Protein AF-A0A926C4C6-F1 (afdb_monomer)

Mean predicted aligned error: 2.52 Å

Secondary structure (DSSP, 8-state):
--HHHHHHHHHHHTS---TT-THHHHHHHHHHHGGG-S----

Sequence (42 aa):
MNESSKQFLYQYLNNASPTGFEASGQQLWLDYLKPYTDEYIV

Structure (mmCIF, N/CA/C/O backbone):
data_AF-A0A926C4C6-F1
#
_entry.id   AF-A0A926C4C6-F1
#
loop_
_atom_site.group_PDB
_atom_site.id
_atom_site.type_symbol
_atom_site.label_atom_id
_atom_site.label_alt_id
_atom_site.label_comp_id
_atom_site.label_asym_id
_atom_site.label_entity_id
_atom_site.label_seq_id
_atom_site.pdbx_PDB_ins_code
_atom_site.Cartn_x
_atom_site.Cartn_y
_atom_site.Cartn_z
_atom_site.occupancy
_atom_site.B_iso_or_equiv
_atom_site.auth_seq_id
_atom_site.auth_comp_id
_atom_site.auth_asym_id
_atom_site.auth_atom_id
_atom_site.pdbx_PDB_model_num
ATOM 1 N N . MET A 1 1 ? -5.065 7.312 16.203 1.00 72.94 1 MET A N 1
ATOM 2 C CA . MET A 1 1 ? -4.825 6.269 15.180 1.00 72.94 1 MET A CA 1
ATOM 3 C C . MET A 1 1 ? -5.011 4.908 15.838 1.00 72.94 1 MET A C 1
ATOM 5 O O . MET A 1 1 ? -4.445 4.728 16.912 1.00 72.94 1 MET A O 1
ATOM 9 N N . ASN A 1 2 ? -5.826 4.012 15.271 1.00 93.62 2 ASN A N 1
ATOM 10 C CA . ASN A 1 2 ? -6.012 2.651 15.799 1.00 93.62 2 ASN A CA 1
ATOM 11 C C . ASN A 1 2 ? -4.862 1.726 15.338 1.00 93.62 2 ASN A C 1
ATOM 13 O O . ASN A 1 2 ? -4.036 2.121 14.510 1.00 93.62 2 ASN A O 1
ATOM 17 N N . GLU A 1 3 ? -4.790 0.513 15.888 1.00 96.06 3 GLU A N 1
ATOM 18 C CA . GLU A 1 3 ? -3.702 -0.426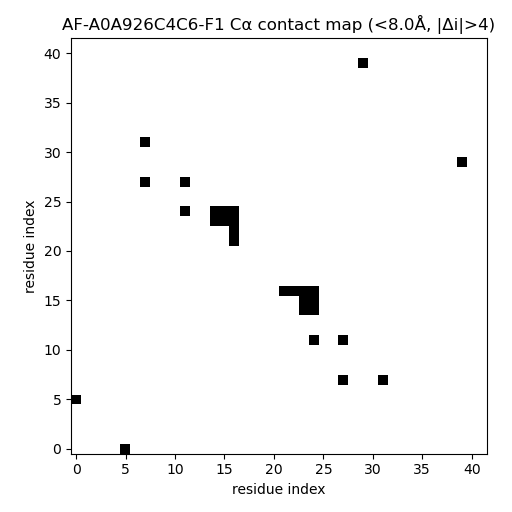 15.578 1.00 96.06 3 GLU A CA 1
ATOM 19 C C . GLU A 1 3 ? -3.709 -0.891 14.116 1.00 96.06 3 GLU A C 1
ATOM 21 O O . GLU A 1 3 ? -2.645 -1.041 13.521 1.00 96.06 3 GLU A O 1
ATOM 26 N N . SER A 1 4 ? -4.882 -1.024 13.485 1.00 92.88 4 SER A N 1
ATOM 27 C CA . SER A 1 4 ? -4.964 -1.415 12.072 1.00 92.88 4 SER A CA 1
ATOM 28 C C . SER A 1 4 ? -4.393 -0.345 11.140 1.00 92.88 4 SER A C 1
ATOM 30 O O . SER A 1 4 ? -3.607 -0.667 10.251 1.00 92.88 4 SER A O 1
ATOM 32 N N . SER A 1 5 ? -4.693 0.935 11.378 1.00 95.62 5 SER A N 1
ATOM 33 C CA . SER A 1 5 ? -4.105 2.040 10.616 1.00 95.62 5 SER A CA 1
ATOM 34 C C . SER A 1 5 ? -2.593 2.162 10.840 1.00 95.62 5 SER A C 1
ATOM 36 O O . SER A 1 5 ? -1.872 2.518 9.911 1.00 95.62 5 SER A O 1
ATOM 38 N N . LYS A 1 6 ? -2.085 1.853 12.046 1.00 97.69 6 LYS A N 1
ATOM 39 C CA . LYS A 1 6 ? -0.633 1.812 12.319 1.00 97.69 6 LYS A CA 1
ATOM 40 C C . LYS A 1 6 ? 0.055 0.693 11.546 1.00 97.69 6 LYS A C 1
ATOM 42 O O . LYS A 1 6 ? 1.101 0.935 10.953 1.00 97.69 6 LYS A O 1
ATOM 47 N N . GLN A 1 7 ? -0.541 -0.497 11.528 1.00 97.25 7 GLN A N 1
ATOM 48 C CA . GLN A 1 7 ? 0.004 -1.648 10.814 1.00 97.25 7 GLN A CA 1
ATOM 49 C C . GLN A 1 7 ? 0.037 -1.413 9.301 1.00 97.25 7 GLN A C 1
ATOM 51 O O . GLN A 1 7 ? 1.059 -1.675 8.669 1.00 97.25 7 GLN A O 1
ATOM 56 N N . PHE A 1 8 ? -1.045 -0.863 8.740 1.00 97.19 8 PHE A N 1
ATOM 57 C CA . PHE A 1 8 ? -1.093 -0.440 7.342 1.00 97.19 8 PHE A CA 1
ATOM 58 C C . PHE A 1 8 ? 0.032 0.550 7.023 1.00 97.19 8 PHE A C 1
ATOM 60 O O . PHE A 1 8 ? 0.821 0.310 6.113 1.00 97.19 8 PHE A O 1
ATOM 67 N N . LEU A 1 9 ? 0.150 1.629 7.805 1.00 97.81 9 LEU A N 1
ATOM 68 C CA . LEU A 1 9 ? 1.159 2.657 7.556 1.00 97.81 9 LEU A CA 1
ATOM 69 C C . LEU A 1 9 ? 2.582 2.094 7.672 1.00 97.81 9 LEU A C 1
ATOM 71 O O . LEU A 1 9 ? 3.438 2.429 6.860 1.00 97.81 9 LEU A O 1
ATOM 75 N N . TYR A 1 10 ? 2.831 1.218 8.648 1.00 97.94 10 TYR A N 1
ATOM 76 C CA . TYR A 1 10 ? 4.119 0.548 8.795 1.00 97.94 10 TYR A CA 1
ATOM 77 C C . TYR A 1 10 ? 4.459 -0.297 7.563 1.00 97.94 10 TYR A C 1
ATOM 79 O O . TYR A 1 10 ? 5.553 -0.167 7.021 1.00 97.94 10 TYR A O 1
ATOM 87 N N . GLN A 1 11 ? 3.534 -1.130 7.085 1.00 97.94 11 GLN A N 1
ATOM 88 C CA . GLN A 1 11 ? 3.758 -1.944 5.887 1.00 97.94 11 GLN A CA 1
ATOM 89 C C . GLN A 1 11 ? 3.959 -1.078 4.640 1.00 97.94 11 GLN A C 1
ATOM 91 O O . GLN A 1 11 ? 4.895 -1.314 3.881 1.00 97.94 11 GLN A O 1
ATOM 96 N N . TYR A 1 12 ? 3.135 -0.042 4.469 1.00 97.88 12 TYR A N 1
ATOM 97 C CA . TYR A 1 12 ? 3.209 0.871 3.333 1.00 97.88 12 TYR A CA 1
ATOM 98 C C . TYR A 1 12 ? 4.544 1.622 3.271 1.00 97.88 12 TYR A C 1
ATOM 100 O O . TYR A 1 12 ? 5.182 1.655 2.224 1.00 97.88 12 TYR A O 1
ATOM 108 N N . LEU A 1 13 ? 5.010 2.171 4.398 1.00 97.50 13 LEU A N 1
ATOM 109 C CA . LEU A 1 13 ? 6.285 2.894 4.461 1.00 97.50 13 LEU A CA 1
ATOM 110 C C . LEU A 1 13 ? 7.506 1.987 4.258 1.00 97.50 13 LEU A C 1
ATOM 112 O O . LEU A 1 13 ? 8.540 2.462 3.797 1.00 97.50 13 LEU A O 1
ATOM 116 N N . ASN A 1 14 ? 7.400 0.699 4.596 1.00 98.00 14 ASN A N 1
ATOM 117 C CA . ASN A 1 14 ? 8.471 -0.277 4.379 1.00 98.00 14 ASN A CA 1
ATOM 118 C C . ASN A 1 14 ? 8.406 -0.953 2.994 1.00 98.00 14 ASN A C 1
ATOM 120 O O . ASN A 1 14 ? 9.260 -1.785 2.686 1.00 98.00 14 ASN A O 1
ATOM 124 N N . ASN A 1 15 ? 7.431 -0.607 2.148 1.00 97.81 15 ASN A N 1
ATOM 125 C CA . ASN A 1 15 ? 7.338 -1.110 0.782 1.00 97.81 15 ASN A CA 1
ATOM 126 C C . ASN A 1 15 ? 8.129 -0.224 -0.192 1.00 97.81 15 ASN A C 1
ATOM 128 O O . ASN A 1 15 ? 7.859 0.969 -0.333 1.00 97.81 15 ASN A O 1
ATOM 132 N N . ALA A 1 16 ? 9.076 -0.819 -0.921 1.00 96.75 16 ALA A N 1
ATOM 133 C CA . ALA A 1 16 ? 9.789 -0.121 -1.984 1.00 96.75 16 ALA A CA 1
ATOM 134 C C . ALA A 1 16 ? 8.839 0.170 -3.159 1.00 96.75 16 ALA A C 1
ATOM 136 O O . ALA A 1 16 ? 8.304 -0.746 -3.782 1.00 96.75 16 ALA A O 1
ATOM 137 N N . SER A 1 17 ? 8.650 1.455 -3.459 1.00 96.62 17 SER A N 1
ATOM 138 C CA . SER A 1 17 ? 7.749 1.947 -4.507 1.00 96.62 17 SER A CA 1
ATOM 139 C C . SER A 1 17 ? 8.387 3.138 -5.241 1.00 96.62 17 SER A C 1
ATOM 141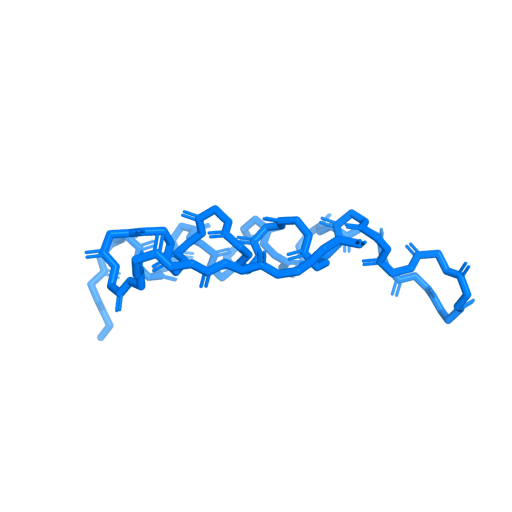 O O .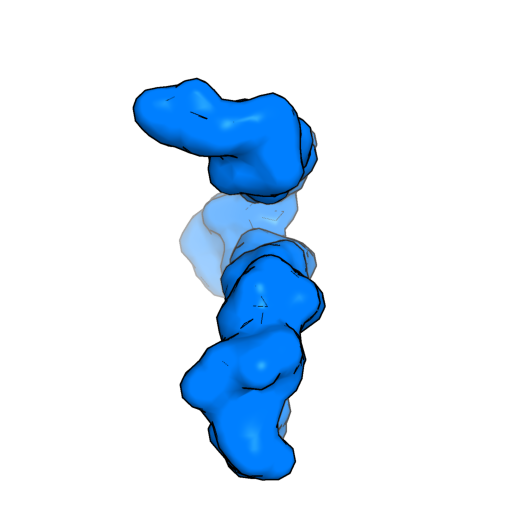 SER A 1 17 ? 7.910 4.268 -5.108 1.00 96.62 17 SER A O 1
ATOM 143 N N . PRO A 1 18 ? 9.519 2.937 -5.944 1.00 97.19 18 PRO A N 1
ATOM 144 C CA . PRO A 1 18 ? 10.169 4.011 -6.685 1.00 97.19 18 PRO A CA 1
ATOM 145 C C . PRO A 1 18 ? 9.312 4.441 -7.880 1.00 97.19 18 PRO A C 1
ATOM 147 O O . PRO A 1 18 ? 8.435 3.702 -8.327 1.00 97.19 18 PRO A O 1
ATOM 150 N N . THR A 1 19 ? 9.599 5.625 -8.424 1.00 96.69 19 THR A N 1
ATOM 151 C CA . THR A 1 19 ? 8.884 6.132 -9.599 1.00 96.69 19 THR A CA 1
ATOM 152 C C . THR A 1 19 ? 8.985 5.152 -10.775 1.00 96.69 19 THR A C 1
ATOM 154 O O . THR A 1 19 ? 10.086 4.729 -11.129 1.00 96.69 19 THR A O 1
ATOM 157 N N . GLY A 1 20 ? 7.849 4.790 -11.371 1.00 96.88 20 GLY A N 1
ATOM 158 C CA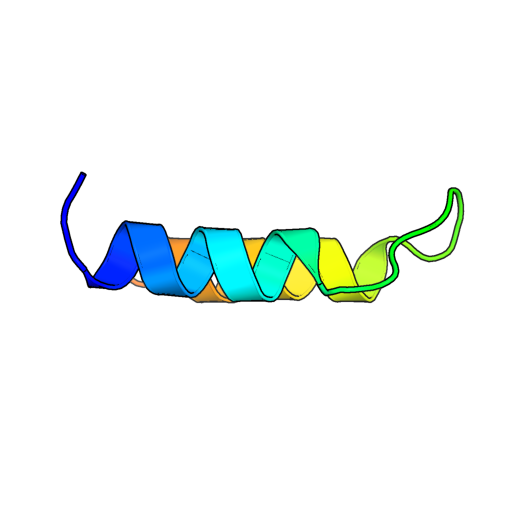 . GLY A 1 20 ? 7.724 3.786 -12.434 1.00 96.88 20 GLY A CA 1
ATOM 159 C C . GLY A 1 20 ? 7.558 2.330 -11.966 1.00 96.88 20 GLY A C 1
ATOM 160 O O . GLY A 1 20 ? 7.373 1.456 -12.810 1.00 96.88 20 GLY A O 1
ATOM 161 N N . PHE A 1 21 ? 7.618 2.048 -10.658 1.00 96.62 21 PHE A N 1
ATOM 162 C CA . PHE A 1 21 ? 7.397 0.715 -10.071 1.00 96.62 21 PHE A CA 1
ATOM 163 C C . PHE A 1 21 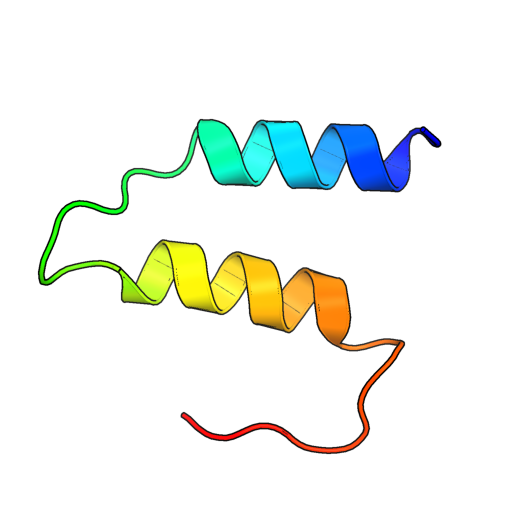? 6.442 0.769 -8.869 1.00 96.62 21 PHE A C 1
ATOM 165 O O . PHE A 1 21 ? 6.592 0.039 -7.890 1.00 96.62 21 PHE A O 1
ATOM 172 N N . GLU A 1 22 ? 5.445 1.647 -8.932 1.00 97.56 22 GLU A N 1
ATOM 173 C CA . GLU A 1 22 ? 4.552 1.945 -7.813 1.00 97.56 22 GLU A CA 1
ATOM 174 C C . GLU A 1 22 ? 3.451 0.903 -7.593 1.00 97.56 22 GLU A C 1
ATOM 176 O O . GLU A 1 22 ? 2.740 0.970 -6.590 1.00 97.56 22 GLU A O 1
ATOM 181 N N . ALA A 1 23 ? 3.305 -0.071 -8.497 1.00 96.62 23 ALA A N 1
ATOM 182 C CA . ALA A 1 23 ? 2.230 -1.063 -8.458 1.00 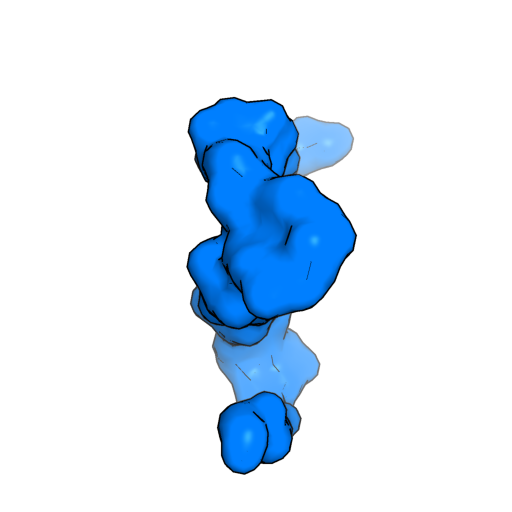96.62 23 ALA A CA 1
ATOM 183 C C . ALA A 1 23 ? 2.135 -1.796 -7.105 1.00 96.62 23 ALA A C 1
ATOM 185 O O . ALA A 1 23 ? 1.037 -2.031 -6.605 1.00 96.62 23 ALA A O 1
ATOM 186 N N . SER A 1 24 ? 3.273 -2.096 -6.464 1.00 97.06 24 SER A N 1
ATOM 187 C CA . SER A 1 24 ? 3.302 -2.715 -5.129 1.00 97.06 24 SER A CA 1
ATOM 188 C C . SER A 1 24 ? 2.684 -1.811 -4.053 1.00 97.06 24 SER A C 1
ATOM 190 O O . SER A 1 24 ? 1.906 -2.276 -3.223 1.00 97.06 24 SER A O 1
ATOM 192 N N . GLY A 1 25 ? 2.983 -0.509 -4.083 1.00 97.56 25 GLY A N 1
ATOM 193 C CA . GLY A 1 25 ? 2.422 0.474 -3.157 1.00 97.56 25 GLY A CA 1
ATOM 194 C C . GLY A 1 25 ? 0.941 0.742 -3.422 1.00 97.56 25 GLY A C 1
ATOM 195 O O . GLY A 1 25 ? 0.160 0.868 -2.480 1.00 97.56 25 GLY A O 1
ATOM 196 N N . GLN A 1 26 ? 0.541 0.776 -4.696 1.00 96.62 26 GLN A N 1
ATOM 197 C CA . G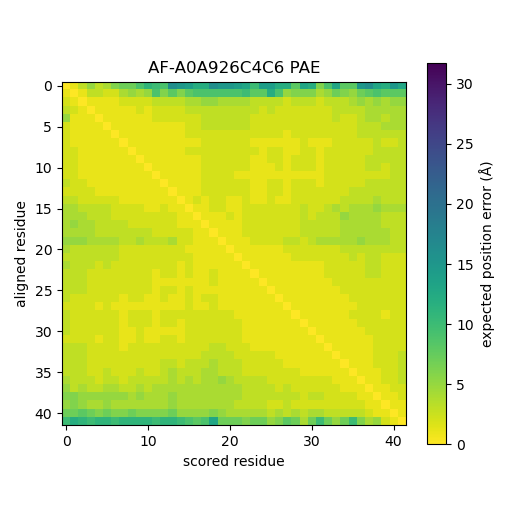LN A 1 26 ? -0.860 0.910 -5.101 1.00 96.62 26 GLN A CA 1
ATOM 198 C C . GLN A 1 26 ? -1.697 -0.284 -4.622 1.00 96.62 26 GLN A C 1
ATOM 200 O O . GLN A 1 26 ? -2.780 -0.080 -4.076 1.00 96.62 26 GLN A O 1
ATOM 205 N N . GLN A 1 27 ? -1.175 -1.512 -4.722 1.00 97.12 27 GLN A N 1
ATOM 206 C CA . GLN A 1 27 ? -1.860 -2.705 -4.220 1.00 97.12 27 GLN A CA 1
ATOM 207 C C . GLN A 1 27 ? -2.113 -2.642 -2.705 1.00 97.12 27 GLN A C 1
ATOM 209 O O . GLN A 1 27 ? -3.217 -2.947 -2.264 1.00 97.12 27 GLN A O 1
ATOM 214 N N . LEU A 1 28 ? -1.144 -2.174 -1.907 1.00 97.62 28 LEU A N 1
ATOM 215 C CA . LEU A 1 28 ? -1.322 -2.020 -0.454 1.00 97.62 28 LEU A CA 1
ATOM 216 C C . LEU A 1 28 ? -2.453 -1.043 -0.097 1.00 97.62 28 LEU A C 1
ATOM 218 O O . LEU A 1 28 ? -3.172 -1.256 0.880 1.00 97.62 28 LEU A O 1
ATOM 222 N N . TRP A 1 29 ? -2.632 0.019 -0.887 1.00 96.69 29 TRP A N 1
ATOM 223 C CA . TRP A 1 29 ? -3.766 0.932 -0.732 1.00 96.69 29 TRP A CA 1
ATOM 224 C C . TRP A 1 29 ? -5.091 0.276 -1.100 1.00 96.69 29 TRP A C 1
ATOM 226 O O . TRP A 1 29 ? -6.056 0.424 -0.350 1.00 96.69 29 TRP A O 1
ATOM 236 N N . LEU A 1 30 ? -5.141 -0.452 -2.218 1.00 96.44 30 LEU A N 1
ATOM 237 C CA . LEU A 1 30 ? -6.343 -1.178 -2.636 1.00 96.44 30 LEU A CA 1
ATOM 238 C C . LEU A 1 30 ? -6.775 -2.187 -1.566 1.00 96.44 30 LEU A C 1
ATOM 240 O O . LEU A 1 30 ? -7.946 -2.226 -1.194 1.00 96.44 30 LEU A O 1
ATOM 244 N N . ASP A 1 31 ? -5.827 -2.933 -1.001 1.00 96.44 31 ASP A N 1
ATOM 245 C CA . ASP A 1 31 ? -6.099 -3.895 0.067 1.00 96.44 31 ASP A CA 1
ATOM 246 C C . ASP A 1 31 ? -6.631 -3.210 1.337 1.00 96.44 31 ASP A C 1
ATOM 248 O O . ASP A 1 31 ? -7.578 -3.699 1.956 1.00 96.44 31 ASP A O 1
ATOM 252 N N . TYR A 1 32 ? -6.066 -2.055 1.711 1.00 97.00 32 TYR A N 1
ATOM 253 C CA . TYR A 1 32 ? -6.520 -1.278 2.869 1.00 97.00 32 TYR A CA 1
ATOM 254 C C . TYR A 1 32 ? -7.911 -0.660 2.667 1.00 97.00 32 TYR A C 1
ATOM 256 O O . TYR A 1 32 ? -8.697 -0.579 3.614 1.00 97.00 32 TYR A O 1
ATOM 264 N N . LEU A 1 33 ? -8.222 -0.228 1.442 1.00 96.00 33 LEU A N 1
ATOM 265 C CA . LEU A 1 33 ? -9.484 0.427 1.098 1.00 96.00 33 LEU A CA 1
ATOM 266 C C . LEU A 1 33 ? -10.620 -0.552 0.792 1.00 96.00 33 LEU A C 1
ATOM 268 O O . LEU A 1 33 ? -11.778 -0.155 0.887 1.00 96.00 33 LEU A O 1
ATOM 272 N N . LYS A 1 34 ? -10.315 -1.821 0.502 1.00 96.00 34 LYS A N 1
ATOM 273 C CA . LYS A 1 34 ? -11.280 -2.856 0.101 1.00 96.00 34 LYS A CA 1
ATOM 274 C C . LYS A 1 34 ? -12.574 -2.918 0.932 1.00 96.00 34 LYS A C 1
ATOM 276 O O . LYS A 1 34 ? -13.628 -3.085 0.331 1.00 96.00 34 LYS A O 1
ATOM 281 N N . PRO A 1 35 ? -12.570 -2.782 2.274 1.00 96.50 35 PRO A N 1
ATOM 282 C CA . PRO A 1 35 ? -13.811 -2.813 3.058 1.00 96.50 35 PRO A CA 1
ATOM 283 C C . PRO A 1 35 ? -14.705 -1.575 2.886 1.00 96.50 35 PRO A C 1
ATOM 285 O O . PRO A 1 35 ? -15.819 -1.554 3.403 1.00 96.50 35 PRO A O 1
ATOM 288 N N . TYR A 1 36 ? -14.199 -0.530 2.233 1.00 96.25 36 TYR A N 1
ATOM 289 C CA . TYR A 1 36 ? -14.815 0.793 2.136 1.00 96.25 36 TYR A CA 1
ATOM 290 C C . TYR A 1 36 ? -15.200 1.168 0.698 1.00 96.25 36 TYR A C 1
ATOM 292 O O . TYR A 1 36 ? -15.671 2.282 0.472 1.00 96.25 36 TYR A O 1
ATOM 300 N N . THR A 1 37 ? -14.982 0.273 -0.269 1.00 95.69 37 THR A N 1
ATOM 301 C CA . THR A 1 37 ? -15.231 0.505 -1.697 1.00 95.69 37 THR A CA 1
ATOM 302 C C . THR A 1 37 ? -15.797 -0.747 -2.354 1.00 95.69 37 THR A C 1
ATOM 304 O O . THR A 1 37 ? -15.278 -1.838 -2.123 1.00 95.69 37 THR A O 1
ATOM 307 N N . ASP A 1 38 ? -16.791 -0.588 -3.222 1.00 96.50 38 A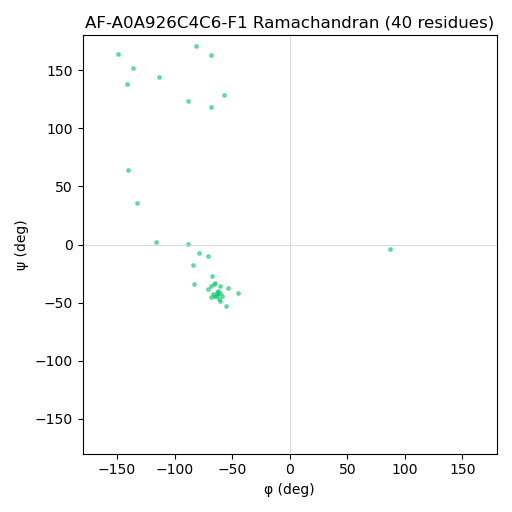SP A N 1
ATOM 308 C CA . ASP A 1 38 ? -17.392 -1.710 -3.953 1.00 96.50 38 ASP A CA 1
ATOM 309 C C . ASP A 1 38 ? -16.594 -2.106 -5.209 1.00 96.50 38 ASP A C 1
ATOM 311 O O . ASP A 1 38 ? -16.500 -3.286 -5.543 1.00 96.50 38 ASP A O 1
ATOM 315 N N . GLU A 1 39 ? -15.981 -1.133 -5.890 1.00 96.00 39 GLU A N 1
ATOM 316 C CA . GLU A 1 39 ? -15.277 -1.326 -7.164 1.00 96.00 39 GLU A CA 1
ATOM 317 C C . GLU A 1 39 ? -13.932 -0.583 -7.189 1.00 96.00 39 GLU A C 1
ATOM 319 O O . GLU A 1 39 ? -13.757 0.448 -6.535 1.00 96.00 39 GLU A O 1
ATOM 324 N N . TYR A 1 40 ? -12.981 -1.100 -7.972 1.00 94.19 40 TYR A N 1
ATOM 325 C CA . TYR A 1 40 ? -11.701 -0.454 -8.269 1.00 94.19 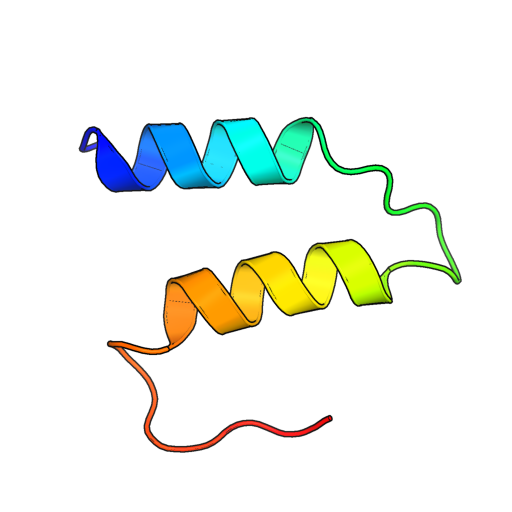40 TYR A CA 1
ATOM 326 C C . TYR A 1 40 ? -11.211 -0.839 -9.673 1.00 94.19 40 TYR A C 1
ATOM 328 O O . TYR A 1 40 ? -11.700 -1.796 -10.272 1.00 94.19 40 TYR A O 1
ATOM 336 N N . ILE A 1 41 ? -10.244 -0.084 -10.198 1.00 91.62 41 ILE A N 1
ATOM 337 C CA . ILE A 1 41 ? -9.657 -0.280 -11.532 1.00 91.62 41 ILE A CA 1
ATOM 338 C C . ILE A 1 41 ? -8.193 -0.708 -11.372 1.00 91.62 41 ILE A C 1
ATOM 340 O O . ILE A 1 41 ? -7.517 -0.235 -10.455 1.00 91.62 41 ILE A O 1
ATOM 344 N N . VAL A 1 42 ? -7.729 -1.587 -12.268 1.00 85.50 42 VAL A N 1
ATOM 345 C CA . VAL A 1 42 ? -6.335 -2.053 -12.390 1.00 85.50 42 VAL A CA 1
ATOM 346 C C . VAL A 1 42 ? -5.816 -1.751 -13.784 1.00 85.50 42 VAL A C 1
ATOM 348 O O . VAL A 1 42 ? -6.560 -2.045 -14.747 1.00 85.50 42 VAL A O 1
#

Radius of gyration: 11.24 Å; Cα contacts (8 Å, |Δi|>4): 14; chains: 1; bounding box: 28×10×28 Å

Solvent-accessible surface area (backbone atoms only — not comparable to full-atom values): 2774 Å² total; per-residue (Å²): 135,57,71,66,61,49,52,50,51,53,55,55,75,72,48,82,47,55,94,96,50,39,65,64,51,51,48,55,50,51,66,71,42,48,93,78,49,94,76,88,86,133

pLDDT: mean 95.71, std 4.15, range [72.94, 98.0]

Foldseek 3Di:
DDPVVVVLVVVLVPDDQDPPRNVVSVVSVCVVCVVPDDDDDD